Protein AF-A0A924GEP5-F1 (afdb_monomer)

Structure (mmCIF, N/CA/C/O backbone):
data_AF-A0A924GEP5-F1
#
_entry.id   AF-A0A924GEP5-F1
#
loop_
_atom_site.group_PDB
_atom_site.id
_atom_site.type_symbol
_atom_site.label_atom_id
_atom_site.label_alt_id
_atom_site.label_comp_id
_atom_site.label_asym_id
_atom_site.label_entity_id
_atom_site.label_seq_id
_atom_site.pdbx_PDB_ins_code
_atom_site.Cartn_x
_atom_site.Cartn_y
_atom_site.Cartn_z
_atom_site.occupancy
_atom_site.B_iso_or_equiv
_atom_site.auth_seq_id
_atom_site.auth_comp_id
_atom_site.auth_asym_id
_atom_site.auth_atom_id
_atom_site.pdbx_PDB_model_num
ATOM 1 N N . MET A 1 1 ? 6.770 -6.414 8.556 1.00 53.84 1 MET A N 1
ATOM 2 C CA . MET A 1 1 ? 6.027 -7.113 7.479 1.00 53.84 1 MET A CA 1
ATOM 3 C C . MET A 1 1 ? 6.278 -6.541 6.086 1.00 53.84 1 MET A C 1
ATOM 5 O O . MET A 1 1 ? 6.440 -7.336 5.171 1.00 53.84 1 MET A O 1
ATOM 9 N N . ALA A 1 2 ? 6.392 -5.215 5.917 1.00 62.62 2 ALA A N 1
ATOM 10 C CA . ALA A 1 2 ? 6.645 -4.582 4.613 1.00 62.62 2 ALA A CA 1
ATOM 11 C C . ALA A 1 2 ? 7.799 -5.201 3.802 1.00 62.62 2 ALA A C 1
ATOM 13 O O . ALA A 1 2 ? 7.651 -5.416 2.606 1.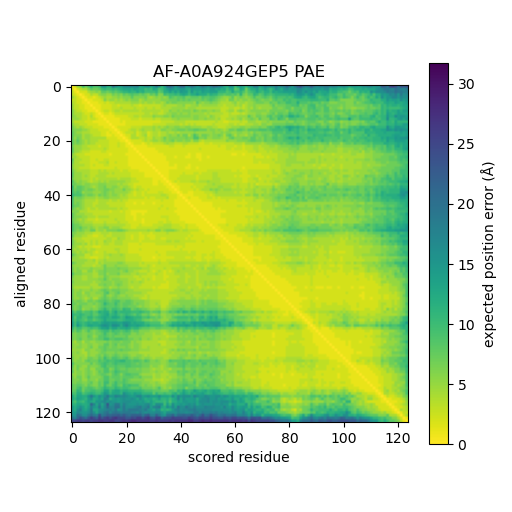00 62.62 2 ALA A O 1
ATOM 14 N N . GLN A 1 3 ? 8.906 -5.555 4.463 1.00 64.12 3 GLN A N 1
ATOM 15 C CA . GLN A 1 3 ? 10.084 -6.124 3.800 1.00 64.12 3 GLN A CA 1
ATOM 16 C C . GLN A 1 3 ? 9.882 -7.549 3.262 1.00 64.12 3 GLN A C 1
ATOM 18 O O . GLN A 1 3 ? 10.494 -7.918 2.270 1.00 64.12 3 GLN A O 1
ATOM 23 N N . ILE A 1 4 ? 9.020 -8.358 3.890 1.00 71.19 4 ILE A N 1
ATOM 24 C CA . ILE A 1 4 ? 8.751 -9.731 3.426 1.00 71.19 4 ILE A CA 1
ATOM 25 C C . ILE A 1 4 ? 7.866 -9.682 2.180 1.00 71.19 4 ILE A C 1
ATOM 27 O O . ILE A 1 4 ? 8.131 -10.371 1.199 1.00 71.19 4 ILE A O 1
ATOM 31 N N . ALA A 1 5 ? 6.843 -8.823 2.204 1.00 71.50 5 ALA A N 1
ATOM 32 C CA . ALA A 1 5 ? 6.000 -8.591 1.042 1.00 71.50 5 ALA A CA 1
ATOM 33 C C . ALA A 1 5 ? 6.826 -8.023 -0.123 1.00 71.50 5 ALA A C 1
ATOM 35 O O . ALA A 1 5 ? 6.791 -8.585 -1.214 1.00 71.50 5 ALA A O 1
ATOM 36 N N . SER A 1 6 ? 7.621 -6.968 0.103 1.00 75.38 6 SER A N 1
ATOM 37 C CA . SER A 1 6 ? 8.455 -6.379 -0.954 1.00 75.38 6 SER A CA 1
ATOM 38 C C . SER A 1 6 ? 9.467 -7.373 -1.524 1.00 75.38 6 SER A C 1
ATOM 40 O O . SER A 1 6 ? 9.617 -7.415 -2.741 1.00 75.38 6 SER A O 1
ATOM 42 N N . ALA A 1 7 ? 10.085 -8.216 -0.688 1.00 79.81 7 ALA A N 1
ATOM 43 C CA . ALA A 1 7 ? 11.001 -9.267 -1.131 1.00 79.81 7 ALA A CA 1
ATOM 44 C C . ALA A 1 7 ? 10.318 -10.303 -2.036 1.00 79.81 7 ALA A C 1
ATOM 46 O O . ALA A 1 7 ? 10.898 -10.725 -3.035 1.00 79.81 7 ALA A O 1
ATOM 47 N N . PHE A 1 8 ? 9.074 -10.693 -1.735 1.00 84.56 8 PHE A N 1
ATOM 48 C CA . PHE A 1 8 ? 8.309 -11.592 -2.602 1.00 84.56 8 PHE A CA 1
ATOM 49 C C . PHE A 1 8 ? 8.041 -10.955 -3.974 1.00 84.56 8 PHE A C 1
ATOM 51 O O . PHE A 1 8 ? 8.331 -11.559 -5.004 1.00 84.56 8 PHE A O 1
ATOM 58 N N . TYR A 1 9 ? 7.569 -9.705 -4.000 1.00 84.69 9 TYR A N 1
ATOM 59 C CA . TYR A 1 9 ? 7.257 -8.991 -5.244 1.00 84.69 9 TYR A CA 1
ATOM 60 C C . TYR A 1 9 ? 8.495 -8.622 -6.078 1.00 84.69 9 TYR A C 1
ATOM 62 O O . TYR A 1 9 ? 8.408 -8.524 -7.303 1.00 84.69 9 TYR A O 1
ATOM 70 N N . SER A 1 10 ? 9.651 -8.416 -5.441 1.00 87.00 10 SER A N 1
ATOM 71 C CA . SER A 1 10 ? 10.911 -8.069 -6.112 1.00 87.00 10 SER A CA 1
ATOM 72 C C . SER A 1 10 ? 11.754 -9.276 -6.534 1.00 87.00 10 SER A C 1
ATOM 74 O O . SER A 1 10 ? 12.750 -9.115 -7.252 1.00 87.00 10 SER A O 1
ATOM 76 N N . SER A 1 11 ? 11.344 -10.480 -6.126 1.00 88.44 11 SER A N 1
ATOM 77 C CA . SER A 1 11 ? 12.046 -11.729 -6.407 1.00 88.44 11 SER A CA 1
ATOM 78 C C . SER A 1 11 ? 12.157 -12.026 -7.903 1.00 88.44 11 SER A C 1
ATOM 80 O O . SER A 1 11 ? 11.280 -11.702 -8.708 1.00 88.44 11 SER A O 1
ATOM 82 N N . ALA A 1 12 ? 13.245 -12.706 -8.277 1.00 85.31 12 ALA A N 1
ATOM 83 C CA . ALA A 1 12 ? 13.486 -13.120 -9.658 1.00 85.31 12 ALA A CA 1
ATOM 84 C C . ALA A 1 12 ? 12.393 -14.066 -10.180 1.00 85.31 12 ALA A C 1
ATOM 86 O O . ALA A 1 12 ? 11.994 -13.958 -11.338 1.00 85.31 12 ALA A O 1
ATOM 87 N N . GLU A 1 13 ? 11.871 -14.946 -9.321 1.00 86.44 13 GLU A N 1
ATOM 88 C CA . GLU A 1 13 ? 10.777 -15.849 -9.682 1.00 86.44 13 GLU A CA 1
ATOM 89 C C . GLU A 1 13 ? 9.502 -15.081 -10.023 1.00 86.44 13 GLU A C 1
ATOM 91 O O . GLU A 1 13 ? 8.909 -15.335 -11.069 1.00 86.44 13 GLU A O 1
ATOM 96 N N . TYR A 1 14 ? 9.122 -14.088 -9.212 1.00 88.00 14 TYR A N 1
ATOM 97 C CA . TYR A 1 14 ? 7.956 -13.243 -9.479 1.00 88.00 14 TYR A CA 1
ATOM 98 C C . TYR A 1 14 ? 8.104 -12.488 -10.806 1.00 88.00 14 TYR A C 1
ATOM 100 O O . TYR A 1 14 ? 7.200 -12.474 -11.640 1.00 88.00 14 TYR A O 1
ATOM 108 N N . PHE A 1 15 ? 9.280 -11.906 -11.045 1.00 87.31 15 PHE A N 1
ATOM 109 C CA . PHE A 1 15 ? 9.573 -11.202 -12.290 1.00 87.31 15 PHE A CA 1
ATOM 110 C C . PHE A 1 15 ? 9.525 -12.112 -13.527 1.00 87.31 15 PHE A C 1
ATOM 112 O O . PHE A 1 15 ? 9.036 -11.698 -14.575 1.00 87.31 15 PHE A O 1
ATOM 119 N N . SER A 1 16 ? 10.009 -13.349 -13.418 1.00 87.25 16 SER A N 1
ATOM 120 C CA . SER A 1 16 ? 10.012 -14.288 -14.542 1.00 87.25 16 SER A CA 1
ATOM 121 C C . SER A 1 16 ? 8.620 -14.871 -14.812 1.00 87.25 16 SER A C 1
ATOM 123 O O . SER A 1 16 ? 8.195 -14.951 -15.962 1.00 87.25 16 SER A O 1
ATOM 125 N N . THR A 1 17 ? 7.892 -15.244 -13.756 1.00 87.56 17 THR A N 1
ATOM 126 C CA . THR A 1 17 ? 6.598 -15.944 -13.854 1.00 87.56 17 THR A CA 1
ATOM 127 C C . THR A 1 17 ? 5.419 -15.012 -14.099 1.00 87.56 17 THR A C 1
ATOM 129 O O . THR A 1 17 ? 4.601 -15.293 -14.968 1.00 87.56 17 THR A O 1
ATOM 132 N N . VAL A 1 18 ? 5.335 -13.911 -13.350 1.00 87.75 18 VAL A N 1
ATOM 133 C CA . VAL A 1 18 ? 4.233 -12.940 -13.430 1.00 87.75 18 VAL A CA 1
ATOM 134 C C . VAL A 1 18 ? 4.614 -11.782 -14.341 1.00 87.75 18 VAL A C 1
ATOM 136 O O . VAL A 1 18 ? 3.835 -11.357 -15.187 1.00 87.75 18 VAL A O 1
ATOM 139 N N . GLY A 1 19 ? 5.842 -11.282 -14.194 1.00 82.94 19 GLY A N 1
ATOM 140 C CA . GLY A 1 19 ? 6.352 -10.184 -15.012 1.00 82.94 19 GLY A CA 1
ATOM 141 C C . GLY A 1 19 ? 6.749 -10.590 -16.432 1.00 82.94 19 GLY A C 1
ATOM 142 O O . GLY A 1 19 ? 7.029 -9.711 -17.236 1.00 82.94 19 GLY A O 1
ATOM 143 N N . HIS A 1 20 ? 6.809 -11.889 -16.754 1.00 89.19 20 HIS A N 1
ATOM 144 C CA . HIS A 1 20 ? 7.280 -12.406 -18.047 1.00 89.19 20 HIS A CA 1
ATOM 145 C C . HIS A 1 20 ? 8.648 -11.853 -18.484 1.00 89.19 20 HIS A C 1
ATOM 147 O O . HIS A 1 20 ? 8.928 -11.702 -19.671 1.00 89.19 20 HIS A O 1
ATOM 153 N N . ASN A 1 21 ? 9.518 -11.560 -17.515 1.00 86.94 21 ASN A N 1
ATOM 154 C CA . ASN A 1 21 ? 10.795 -10.876 -17.711 1.00 86.94 21 ASN A CA 1
ATOM 155 C C . ASN A 1 21 ? 10.697 -9.468 -18.341 1.00 86.94 21 ASN A C 1
ATOM 157 O O . ASN A 1 21 ? 11.689 -8.944 -18.848 1.00 86.94 21 ASN A O 1
ATOM 161 N N . ASP A 1 22 ? 9.525 -8.836 -18.270 1.00 92.19 22 ASP A N 1
ATOM 162 C CA . ASP A 1 22 ? 9.252 -7.492 -18.763 1.00 92.19 22 ASP A CA 1
ATOM 163 C C . ASP A 1 22 ? 8.931 -6.531 -17.607 1.00 92.19 22 ASP A C 1
ATOM 165 O O . ASP A 1 22 ? 8.059 -6.765 -16.765 1.00 92.19 22 ASP A O 1
ATOM 169 N N . ASN A 1 23 ? 9.631 -5.395 -17.584 1.00 91.06 23 ASN A N 1
ATOM 170 C CA . ASN A 1 23 ? 9.463 -4.380 -16.546 1.00 91.06 23 ASN A CA 1
ATOM 171 C C . ASN A 1 23 ? 8.062 -3.768 -16.567 1.00 91.06 23 ASN A C 1
ATOM 173 O O . ASN A 1 23 ? 7.518 -3.467 -15.507 1.00 91.06 23 ASN A O 1
ATOM 177 N N . ARG A 1 24 ? 7.470 -3.569 -17.751 1.00 93.31 24 ARG A N 1
ATOM 178 C CA . ARG A 1 24 ? 6.151 -2.935 -17.862 1.00 93.31 24 ARG A CA 1
ATOM 179 C C . ARG A 1 24 ? 5.063 -3.839 -17.297 1.00 93.31 24 ARG A C 1
ATOM 181 O O . ARG A 1 24 ? 4.269 -3.384 -16.483 1.00 93.31 24 ARG A O 1
ATOM 188 N N . THR A 1 25 ? 5.075 -5.108 -17.681 1.00 92.38 25 THR A N 1
ATOM 189 C CA . THR A 1 25 ? 4.151 -6.147 -17.217 1.00 92.38 25 THR A CA 1
ATOM 190 C C . THR A 1 25 ? 4.271 -6.337 -15.711 1.00 92.38 25 THR A C 1
ATOM 192 O O . THR A 1 25 ? 3.262 -6.311 -15.009 1.00 92.38 25 THR A O 1
ATOM 195 N N . TRP A 1 26 ? 5.501 -6.412 -15.192 1.00 93.38 26 TRP A N 1
ATOM 196 C CA . TRP A 1 26 ? 5.749 -6.476 -13.753 1.00 93.38 26 TRP A CA 1
ATOM 197 C C . TRP A 1 26 ? 5.199 -5.251 -13.001 1.00 93.38 26 TRP A C 1
ATOM 199 O O . TRP A 1 26 ? 4.459 -5.412 -12.035 1.00 93.38 26 TRP A O 1
ATOM 209 N N . VAL A 1 27 ? 5.484 -4.024 -13.461 1.00 93.00 27 VAL A N 1
ATOM 210 C CA . VAL A 1 27 ? 4.955 -2.789 -12.843 1.00 93.00 27 VAL A CA 1
ATOM 211 C C . VAL A 1 27 ? 3.423 -2.750 -12.891 1.00 93.00 27 VAL A C 1
ATOM 213 O O . VAL A 1 27 ? 2.784 -2.393 -11.903 1.00 93.00 27 VAL A O 1
ATOM 216 N N . SER A 1 28 ? 2.814 -3.115 -14.021 1.00 92.62 28 SER A N 1
ATOM 217 C CA . SER A 1 28 ? 1.3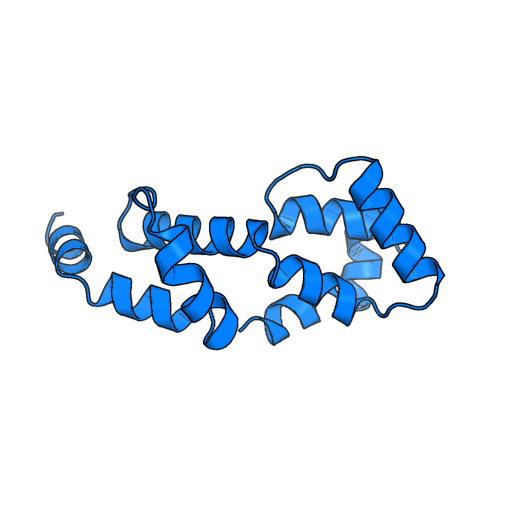55 -3.163 -14.169 1.00 92.62 28 SER A CA 1
ATOM 218 C C . SER A 1 28 ? 0.699 -4.164 -13.216 1.00 92.62 28 SER A C 1
ATOM 220 O O . SER A 1 28 ? -0.374 -3.884 -12.671 1.00 92.62 28 SER A O 1
ATOM 222 N N . ASP A 1 29 ? 1.344 -5.303 -12.970 1.00 91.88 29 ASP A N 1
ATOM 223 C CA . ASP A 1 29 ? 0.861 -6.271 -11.993 1.00 91.88 29 ASP A CA 1
ATOM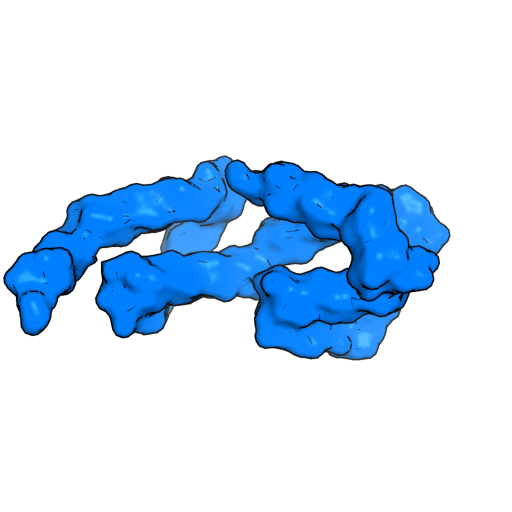 224 C C . ASP A 1 29 ? 0.996 -5.745 -10.553 1.00 91.88 29 ASP A C 1
ATOM 226 O O . ASP A 1 29 ? 0.039 -5.854 -9.787 1.00 91.88 29 ASP A O 1
ATOM 230 N N . LEU A 1 30 ? 2.083 -5.041 -10.205 1.00 90.75 30 LEU A N 1
ATOM 231 C CA . LEU A 1 30 ? 2.206 -4.390 -8.890 1.00 90.75 30 LEU A CA 1
ATOM 232 C C . LEU A 1 30 ? 1.076 -3.394 -8.612 1.00 90.75 30 LEU A C 1
ATOM 234 O O . LEU A 1 30 ? 0.521 -3.397 -7.513 1.00 90.75 30 LEU A O 1
ATOM 238 N N . TYR A 1 31 ? 0.691 -2.574 -9.594 1.00 92.69 31 TYR A N 1
ATOM 239 C CA . TYR A 1 31 ? -0.480 -1.69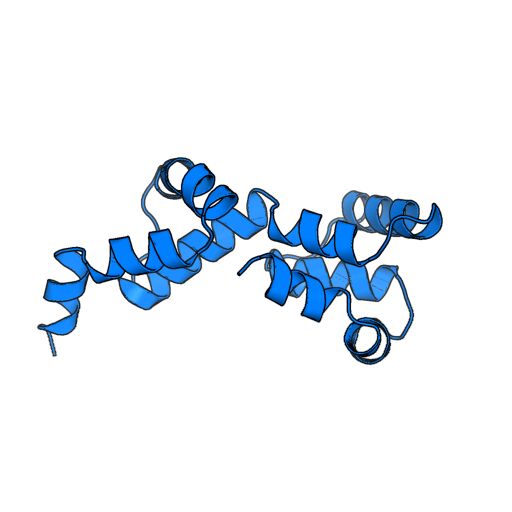6 -9.464 1.00 92.69 31 TYR A CA 1
ATOM 240 C C . TYR A 1 31 ? -1.746 -2.489 -9.120 1.00 92.69 31 TYR A C 1
ATOM 242 O O . TYR A 1 31 ? -2.494 -2.125 -8.211 1.00 92.69 31 TYR A O 1
ATOM 250 N N . THR A 1 32 ? -1.954 -3.611 -9.803 1.00 90.31 32 THR A N 1
ATOM 251 C CA . THR A 1 32 ? -3.144 -4.441 -9.612 1.00 90.31 32 THR A CA 1
ATOM 252 C C . THR A 1 32 ? -3.131 -5.144 -8.255 1.00 90.31 32 THR A C 1
ATOM 254 O O . THR A 1 32 ? -4.138 -5.141 -7.553 1.00 90.31 32 THR A O 1
ATOM 257 N N . LYS A 1 33 ? -1.999 -5.733 -7.859 1.00 87.69 33 LYS A N 1
ATOM 258 C CA . LYS A 1 33 ? -1.882 -6.546 -6.641 1.00 87.69 33 LYS A CA 1
ATOM 259 C C . LYS A 1 33 ? -1.756 -5.725 -5.367 1.00 87.69 33 LYS A C 1
ATOM 261 O O . LYS A 1 33 ? -2.281 -6.137 -4.341 1.00 87.69 33 LYS A O 1
ATOM 266 N N . LEU A 1 34 ? -1.058 -4.591 -5.417 1.00 86.25 34 LEU A N 1
ATOM 267 C CA . LEU A 1 34 ? -0.797 -3.773 -4.232 1.00 86.25 34 LEU A CA 1
ATOM 268 C C . LEU A 1 34 ? -1.788 -2.619 -4.103 1.00 86.25 34 LEU A C 1
ATOM 270 O O . LEU A 1 34 ? -2.291 -2.369 -3.011 1.00 86.25 34 LEU A O 1
ATOM 274 N N . LEU A 1 35 ? -2.095 -1.930 -5.204 1.00 87.38 35 LEU A N 1
ATOM 275 C CA . LEU A 1 35 ? -2.958 -0.744 -5.176 1.00 87.38 35 LEU A CA 1
ATOM 276 C C . LEU A 1 35 ? -4.408 -1.070 -5.551 1.00 87.38 35 LEU A C 1
ATOM 278 O O . LEU A 1 35 ? -5.260 -0.190 -5.468 1.00 87.38 35 LEU A O 1
ATOM 282 N N . HIS A 1 36 ? -4.700 -2.314 -5.954 1.00 86.88 36 HIS A N 1
ATOM 283 C CA . HIS A 1 36 ? -6.040 -2.764 -6.345 1.00 86.88 36 HIS A CA 1
ATOM 284 C C . HIS A 1 36 ? -6.652 -1.898 -7.464 1.00 86.88 36 HIS A C 1
ATOM 286 O O . HIS A 1 36 ? -7.870 -1.748 -7.564 1.00 86.88 36 HIS A O 1
ATOM 292 N N . ARG A 1 37 ? -5.801 -1.323 -8.324 1.00 88.06 37 ARG A N 1
ATOM 293 C CA . ARG A 1 37 ? -6.205 -0.482 -9.456 1.00 88.06 37 ARG A CA 1
ATOM 294 C C . ARG A 1 37 ? -5.322 -0.726 -10.667 1.00 88.06 37 ARG A C 1
ATOM 296 O O . ARG A 1 37 ? -4.210 -1.229 -10.553 1.00 88.06 37 ARG A O 1
ATOM 303 N N . THR A 1 38 ? -5.794 -0.299 -11.832 1.00 90.38 38 THR A N 1
ATOM 304 C CA . THR A 1 38 ? -4.939 -0.251 -13.023 1.00 90.38 38 THR A CA 1
ATOM 305 C C . THR A 1 38 ? -3.995 0.946 -12.921 1.00 90.38 38 THR A C 1
ATOM 307 O O . THR A 1 38 ? -4.420 2.051 -12.572 1.00 90.38 38 THR A O 1
ATOM 310 N N . GLY A 1 39 ? -2.713 0.723 -13.210 1.00 88.31 39 GLY A N 1
ATOM 311 C CA . GLY A 1 39 ? -1.730 1.798 -13.297 1.00 88.31 39 GLY A CA 1
ATOM 312 C C . GLY A 1 39 ? -2.021 2.709 -14.483 1.00 88.31 39 GLY A C 1
ATOM 313 O O . GLY A 1 39 ? -2.215 2.245 -15.605 1.00 88.31 39 GLY A O 1
ATOM 314 N N . ASP A 1 40 ? -2.043 4.012 -14.238 1.00 91.31 40 ASP A N 1
ATOM 315 C CA . ASP A 1 40 ? -2.125 5.023 -15.285 1.00 91.31 40 ASP A CA 1
ATOM 316 C C . ASP A 1 40 ? -0.846 5.043 -16.140 1.00 91.31 40 ASP A C 1
ATOM 318 O O . ASP A 1 40 ? 0.257 4.744 -15.675 1.00 91.31 40 ASP A O 1
ATOM 322 N N . THR A 1 41 ? -0.988 5.404 -17.421 1.00 91.50 41 THR A N 1
ATOM 323 C CA . THR A 1 41 ? 0.113 5.367 -18.399 1.00 91.50 41 THR A CA 1
ATOM 324 C C . THR A 1 41 ? 1.339 6.151 -17.928 1.00 91.50 41 THR A C 1
ATOM 326 O O . THR A 1 41 ? 2.466 5.709 -18.143 1.00 91.50 41 THR A O 1
ATOM 329 N N . GLY A 1 42 ? 1.123 7.297 -17.273 1.00 92.06 42 GLY A N 1
ATOM 330 C CA . GLY A 1 42 ? 2.189 8.130 -16.720 1.00 92.06 42 GLY A CA 1
ATOM 331 C C . GLY A 1 42 ? 2.949 7.431 -15.594 1.00 92.06 42 GLY A C 1
ATOM 332 O O . GLY A 1 42 ? 4.172 7.311 -15.679 1.00 92.06 42 G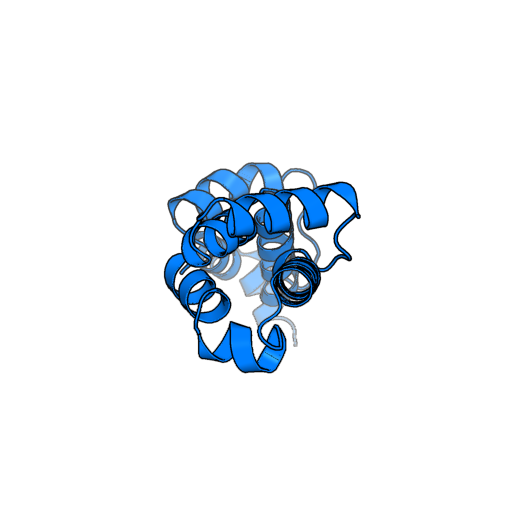LY A O 1
ATOM 333 N N . GLY A 1 43 ? 2.237 6.914 -14.588 1.00 90.25 43 GLY A N 1
ATOM 334 C CA . GLY A 1 43 ? 2.839 6.184 -13.475 1.00 90.25 43 GLY A CA 1
ATOM 335 C C . GLY A 1 43 ? 3.612 4.948 -13.931 1.00 90.25 43 GLY A C 1
ATOM 336 O O . GLY A 1 43 ? 4.785 4.794 -13.592 1.00 90.25 43 GLY A O 1
ATOM 337 N N . VAL A 1 44 ? 3.008 4.111 -14.782 1.00 92.94 44 VAL A N 1
ATOM 338 C CA . VAL A 1 44 ? 3.669 2.906 -15.315 1.00 92.94 44 VAL A CA 1
ATOM 339 C C . VAL A 1 44 ? 4.944 3.269 -16.079 1.00 92.94 44 VAL A C 1
ATOM 341 O O . VAL A 1 44 ? 5.993 2.671 -15.841 1.00 92.94 44 VAL A O 1
ATOM 344 N N . ASN A 1 45 ? 4.891 4.269 -16.964 1.00 94.06 45 ASN A N 1
ATOM 345 C CA . ASN A 1 45 ? 6.067 4.699 -17.723 1.00 94.06 45 ASN A CA 1
ATOM 346 C C . ASN A 1 45 ? 7.179 5.245 -16.814 1.00 94.06 45 ASN A C 1
ATOM 348 O O . ASN A 1 45 ? 8.348 4.961 -17.065 1.00 94.06 45 ASN A O 1
ATOM 352 N N . GLY A 1 46 ? 6.831 5.989 -15.760 1.00 93.56 46 GLY A N 1
ATOM 353 C CA . GLY A 1 46 ? 7.798 6.516 -14.796 1.00 93.56 46 GLY A CA 1
ATOM 354 C C . GLY A 1 46 ? 8.570 5.408 -14.077 1.00 93.56 46 GLY A C 1
ATOM 355 O O . GLY A 1 46 ? 9.799 5.438 -14.031 1.00 93.56 46 GLY A O 1
ATOM 356 N N . TRP A 1 47 ? 7.869 4.382 -13.593 1.00 94.12 47 TRP A N 1
ATOM 357 C CA . TRP A 1 47 ? 8.508 3.240 -12.931 1.00 94.12 47 TRP A CA 1
ATOM 358 C C . TRP A 1 47 ? 9.339 2.385 -13.888 1.00 94.12 47 TRP A C 1
ATOM 360 O O . TRP A 1 47 ? 10.448 1.982 -13.542 1.00 94.12 47 TRP A O 1
ATOM 370 N N . VAL A 1 48 ? 8.851 2.151 -15.110 1.00 94.19 48 VAL A N 1
ATOM 371 C CA . VAL A 1 48 ? 9.620 1.444 -16.148 1.00 94.19 48 VAL A CA 1
ATOM 372 C C . VAL A 1 48 ? 10.899 2.206 -16.494 1.00 94.19 48 VAL A C 1
ATOM 374 O O . VAL A 1 48 ? 11.960 1.594 -16.612 1.00 94.19 48 VAL A O 1
ATOM 377 N N . ALA A 1 49 ? 10.829 3.535 -16.603 1.00 94.88 49 ALA A N 1
ATOM 378 C CA . ALA A 1 49 ? 12.005 4.366 -16.821 1.00 94.88 49 ALA A CA 1
ATOM 379 C C . ALA A 1 49 ? 12.977 4.289 -15.634 1.00 94.88 49 ALA A C 1
ATOM 381 O O . ALA A 1 49 ? 14.176 4.138 -15.851 1.00 94.88 49 ALA A O 1
ATOM 382 N N . ALA A 1 50 ? 12.490 4.332 -14.392 1.00 93.25 50 ALA A N 1
ATOM 383 C CA . ALA A 1 50 ? 13.336 4.202 -13.206 1.00 93.25 50 ALA A CA 1
ATOM 384 C C . ALA A 1 50 ? 14.080 2.853 -13.169 1.00 93.25 50 ALA A C 1
ATOM 386 O O . ALA A 1 50 ? 15.292 2.826 -12.950 1.00 93.25 50 ALA A O 1
ATOM 387 N N . LEU A 1 51 ? 13.390 1.748 -13.477 1.00 92.38 51 LEU A N 1
ATOM 388 C CA . LEU A 1 51 ? 14.002 0.420 -13.628 1.00 92.38 51 LEU A CA 1
ATOM 389 C C . LEU A 1 51 ? 15.052 0.402 -14.749 1.00 92.38 51 LEU A C 1
ATOM 391 O O . LEU A 1 51 ? 16.139 -0.142 -14.570 1.00 92.38 51 LEU A O 1
ATOM 395 N N . GLY A 1 52 ? 14.759 1.039 -15.888 1.00 91.38 52 GLY A N 1
ATOM 396 C CA . GLY A 1 52 ? 15.702 1.186 -17.001 1.00 91.38 52 GLY A CA 1
ATOM 397 C C . GLY A 1 52 ? 16.946 2.016 -16.657 1.00 91.38 52 GLY A C 1
ATOM 398 O O . GLY A 1 52 ? 18.006 1.787 -17.229 1.00 91.38 52 GLY A O 1
ATOM 399 N N . ASN A 1 53 ? 16.842 2.929 -15.688 1.00 93.50 53 ASN A N 1
ATOM 400 C CA . ASN A 1 53 ? 17.959 3.718 -15.158 1.00 93.50 53 ASN A CA 1
ATOM 401 C C . ASN A 1 53 ? 18.726 3.004 -14.025 1.00 93.50 53 ASN A C 1
ATOM 403 O O . ASN A 1 53 ? 19.587 3.607 -13.390 1.00 93.50 53 ASN A O 1
ATOM 407 N N . GLY A 1 54 ? 18.436 1.725 -13.764 1.00 91.38 54 GLY A N 1
ATOM 408 C CA . GLY A 1 54 ? 19.161 0.914 -12.784 1.00 91.38 54 GLY A CA 1
ATOM 409 C C . GLY A 1 54 ? 18.580 0.941 -11.371 1.00 91.38 54 GLY A C 1
ATOM 410 O O . GLY A 1 54 ? 19.215 0.426 -10.450 1.00 91.38 54 GLY A O 1
ATOM 411 N N . MET A 1 55 ? 17.378 1.495 -11.171 1.00 92.88 55 MET A N 1
ATOM 412 C CA . MET A 1 55 ? 16.681 1.356 -9.893 1.00 92.88 55 MET A CA 1
ATOM 413 C C . MET A 1 55 ? 16.393 -0.131 -9.623 1.00 92.88 55 MET A C 1
ATOM 415 O O . MET A 1 55 ? 15.825 -0.809 -10.483 1.00 92.88 55 MET A O 1
ATOM 419 N N . PRO A 1 56 ? 16.751 -0.670 -8.447 1.00 91.88 56 PRO A N 1
ATOM 420 C CA . PRO A 1 56 ? 16.511 -2.074 -8.153 1.00 91.88 56 PRO A CA 1
ATOM 421 C C . PRO A 1 56 ? 15.018 -2.337 -7.910 1.00 91.88 56 PRO A C 1
ATOM 423 O O . PRO A 1 56 ? 14.310 -1.533 -7.296 1.00 91.88 56 PRO A O 1
ATOM 426 N N . ARG A 1 57 ? 14.544 -3.511 -8.350 1.00 90.12 57 ARG A N 1
ATOM 427 C CA . ARG A 1 57 ? 13.140 -3.940 -8.199 1.00 90.12 57 ARG A CA 1
ATOM 428 C C . ARG A 1 57 ? 12.664 -3.943 -6.749 1.00 90.12 57 ARG A C 1
ATOM 430 O O . ARG A 1 57 ? 11.502 -3.647 -6.504 1.00 90.12 57 ARG A O 1
ATOM 437 N N . ASP A 1 58 ? 13.548 -4.241 -5.798 1.00 89.06 58 ASP A N 1
ATOM 438 C CA . ASP A 1 58 ? 13.217 -4.191 -4.371 1.00 89.06 58 ASP A CA 1
ATOM 439 C C . ASP A 1 58 ? 12.808 -2.786 -3.923 1.00 89.06 58 ASP A C 1
ATOM 441 O O . ASP A 1 58 ? 11.765 -2.623 -3.297 1.00 89.06 58 ASP A O 1
ATOM 445 N N . THR A 1 59 ? 13.544 -1.754 -4.342 1.00 89.06 59 THR A N 1
ATOM 446 C CA . THR A 1 59 ? 13.195 -0.370 -4.005 1.00 89.06 59 THR A CA 1
ATOM 447 C C . THR A 1 59 ? 11.885 0.058 -4.662 1.00 89.06 59 THR A C 1
ATOM 449 O O . THR A 1 59 ? 11.097 0.763 -4.035 1.00 89.06 59 THR A O 1
ATOM 452 N N . VAL A 1 60 ? 11.605 -0.396 -5.890 1.00 90.25 60 VAL A N 1
ATOM 453 C CA . VAL A 1 60 ? 10.309 -0.136 -6.540 1.00 90.25 60 VAL A CA 1
ATOM 454 C C . VAL A 1 60 ? 9.179 -0.829 -5.775 1.00 90.25 60 VAL A C 1
ATOM 456 O O . VAL A 1 60 ? 8.237 -0.162 -5.355 1.00 90.25 60 VAL A O 1
ATOM 459 N N . ALA A 1 61 ? 9.285 -2.133 -5.511 1.00 88.88 61 ALA A N 1
ATOM 460 C CA . ALA A 1 61 ? 8.272 -2.887 -4.769 1.00 88.88 61 ALA A CA 1
ATOM 461 C C . ALA A 1 61 ? 8.030 -2.308 -3.364 1.00 88.88 61 ALA A C 1
ATOM 463 O O . ALA A 1 61 ? 6.886 -2.192 -2.923 1.00 88.88 61 ALA A O 1
ATOM 464 N N . PHE A 1 62 ? 9.095 -1.891 -2.678 1.00 88.31 62 PHE A N 1
ATOM 465 C CA . PHE A 1 62 ? 9.012 -1.215 -1.388 1.00 88.31 62 PHE A CA 1
ATOM 466 C C . PHE A 1 62 ? 8.289 0.134 -1.488 1.00 88.31 62 PHE A C 1
ATOM 468 O O . PHE A 1 62 ? 7.405 0.411 -0.678 1.00 88.31 62 PHE A O 1
ATOM 475 N N . GLY A 1 63 ? 8.595 0.941 -2.509 1.00 88.50 63 GLY A N 1
ATOM 476 C CA . GLY A 1 63 ? 7.910 2.208 -2.774 1.00 88.50 63 GLY A CA 1
ATOM 477 C C . GLY A 1 63 ? 6.411 2.024 -3.016 1.00 88.50 63 GLY A C 1
ATOM 478 O O . GLY A 1 63 ? 5.597 2.723 -2.412 1.00 88.50 63 GLY A O 1
ATOM 479 N N . PHE A 1 64 ? 6.025 1.028 -3.818 1.00 89.00 64 PHE A N 1
ATOM 480 C CA . PHE A 1 64 ? 4.621 0.650 -4.001 1.00 89.00 64 PHE A CA 1
ATOM 481 C C . PHE A 1 64 ? 3.983 0.219 -2.677 1.00 89.00 64 PHE A C 1
ATOM 483 O O . PHE A 1 64 ? 2.909 0.703 -2.323 1.00 89.00 64 PHE A O 1
ATOM 490 N N . TYR A 1 65 ? 4.643 -0.645 -1.903 1.00 87.62 65 TYR A N 1
ATOM 491 C CA . TYR A 1 65 ? 4.103 -1.129 -0.632 1.00 87.62 65 TYR A CA 1
ATOM 492 C C . TYR A 1 65 ? 3.901 -0.000 0.388 1.00 87.62 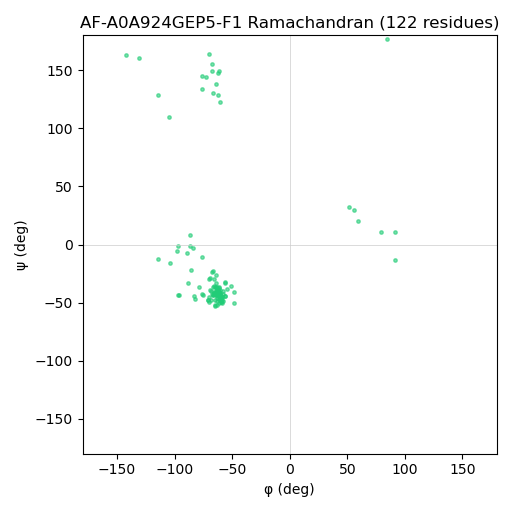65 TYR A C 1
ATOM 494 O O . TYR A 1 65 ? 2.898 0.028 1.102 1.00 87.62 65 TYR A O 1
ATOM 502 N N . GLN A 1 66 ? 4.838 0.941 0.474 1.00 87.19 66 GLN A N 1
ATOM 503 C CA . GLN A 1 66 ? 4.778 2.053 1.422 1.00 87.19 66 GLN A CA 1
ATOM 504 C C . GLN A 1 66 ? 3.990 3.269 0.922 1.00 87.19 66 GLN A C 1
ATOM 506 O O . GLN A 1 66 ? 3.835 4.240 1.661 1.00 87.19 66 GLN A O 1
ATOM 511 N N . SER A 1 67 ? 3.463 3.222 -0.301 1.00 89.88 67 SER A N 1
ATOM 512 C CA . SER A 1 67 ? 2.685 4.324 -0.856 1.00 89.88 67 SER A CA 1
ATOM 513 C C . SER A 1 67 ? 1.409 4.598 -0.039 1.00 89.88 67 SER A C 1
ATOM 515 O O . SER A 1 67 ? 0.788 3.654 0.463 1.00 89.88 67 SER A O 1
ATOM 517 N N . PRO A 1 68 ? 0.959 5.867 0.042 1.00 88.06 68 PRO A N 1
ATOM 518 C CA . PRO A 1 68 ? -0.301 6.246 0.690 1.00 88.06 68 PRO A CA 1
ATOM 519 C C . PRO A 1 68 ? -1.512 5.439 0.205 1.00 88.06 68 PRO A C 1
ATOM 521 O O . PRO A 1 68 ? -2.389 5.093 0.994 1.00 88.06 68 PRO A O 1
ATOM 524 N N . GLU A 1 69 ? -1.542 5.095 -1.084 1.00 88.38 69 GLU A N 1
ATOM 525 C CA . GLU A 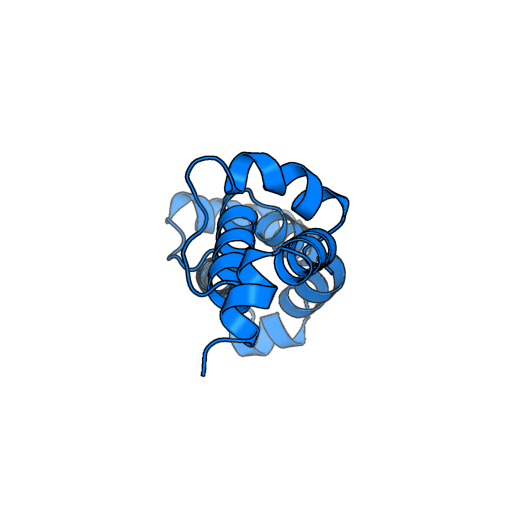1 69 ? -2.604 4.285 -1.686 1.00 88.38 69 GLU A CA 1
ATOM 526 C C . GLU A 1 69 ? -2.645 2.874 -1.087 1.00 88.38 69 GLU A C 1
ATOM 528 O O . GLU A 1 69 ? -3.674 2.448 -0.567 1.00 88.38 69 GLU A O 1
ATOM 533 N N . THR A 1 70 ? -1.509 2.175 -1.071 1.00 88.31 70 THR A N 1
ATOM 534 C CA . THR A 1 70 ? -1.407 0.827 -0.499 1.00 88.31 70 THR A CA 1
ATOM 535 C C . THR A 1 70 ? -1.646 0.839 1.010 1.00 88.31 70 THR A C 1
ATOM 537 O O . THR A 1 70 ? -2.279 -0.075 1.533 1.00 88.31 70 THR A O 1
ATOM 540 N N . LEU A 1 71 ? -1.193 1.877 1.727 1.00 90.38 71 LEU A N 1
ATOM 541 C CA . LEU A 1 71 ? -1.526 2.058 3.146 1.00 90.38 71 LEU A CA 1
ATOM 542 C C . LEU A 1 71 ? -3.043 2.123 3.344 1.00 90.38 71 LEU A C 1
ATOM 544 O O . LEU A 1 71 ? -3.582 1.385 4.165 1.00 90.38 71 LEU A O 1
ATOM 548 N N . SER A 1 72 ? -3.736 2.942 2.551 1.00 91.31 72 SER A N 1
ATOM 549 C CA . SER A 1 72 ? -5.197 3.045 2.590 1.00 91.31 72 SER A CA 1
ATOM 550 C C . SER A 1 72 ? -5.880 1.706 2.298 1.00 91.31 72 SER A C 1
ATOM 552 O O . SER A 1 72 ? -6.781 1.305 3.039 1.00 91.31 72 SER A O 1
ATOM 554 N N . VAL A 1 73 ? -5.420 0.974 1.276 1.00 90.56 73 VAL A N 1
ATOM 555 C CA . VAL A 1 73 ? -5.940 -0.360 0.927 1.00 90.56 73 VAL A CA 1
ATOM 556 C C . VAL A 1 73 ? -5.789 -1.331 2.098 1.00 90.56 73 VAL A C 1
ATOM 558 O O . VAL A 1 73 ? -6.769 -1.959 2.500 1.00 90.56 73 VAL A O 1
ATOM 561 N N . ARG A 1 74 ? -4.595 -1.431 2.696 1.00 90.69 74 ARG A N 1
ATOM 562 C CA . ARG A 1 74 ? -4.343 -2.365 3.806 1.00 90.69 74 ARG A CA 1
ATOM 563 C C . ARG A 1 74 ? -5.133 -2.008 5.060 1.00 90.69 74 ARG A C 1
ATOM 565 O O . ARG A 1 74 ? -5.698 -2.900 5.689 1.00 90.69 74 ARG A O 1
ATOM 572 N N . ILE A 1 75 ? -5.230 -0.721 5.395 1.00 92.12 75 ILE A N 1
ATOM 573 C CA . ILE A 1 75 ? -6.034 -0.255 6.531 1.00 92.12 75 ILE A CA 1
ATOM 574 C C . ILE A 1 75 ? -7.501 -0.655 6.327 1.00 92.12 75 ILE A C 1
ATOM 576 O O . ILE A 1 75 ? -8.090 -1.289 7.200 1.00 92.12 75 ILE A O 1
ATOM 580 N N . ASN A 1 76 ? -8.081 -0.374 5.158 1.00 91.50 76 ASN A N 1
ATOM 581 C CA . ASN A 1 76 ? -9.469 -0.743 4.861 1.00 91.50 76 ASN A CA 1
ATOM 582 C C . ASN A 1 76 ? -9.699 -2.262 4.855 1.00 91.50 76 ASN A C 1
ATOM 584 O O . ASN A 1 76 ? -10.726 -2.731 5.353 1.00 91.50 76 ASN A O 1
ATOM 588 N N . ALA A 1 77 ? -8.744 -3.038 4.336 1.00 90.31 77 ALA A N 1
ATOM 589 C CA . ALA A 1 77 ? -8.810 -4.495 4.352 1.00 90.31 77 ALA A CA 1
ATOM 590 C C . ALA A 1 77 ? -8.829 -5.051 5.785 1.00 90.31 77 ALA A C 1
ATOM 592 O O . ALA A 1 77 ? -9.611 -5.957 6.074 1.00 90.31 77 ALA A O 1
ATOM 593 N N . LEU A 1 78 ? -8.033 -4.486 6.699 1.00 91.25 78 LEU A N 1
ATOM 594 C CA . LEU A 1 78 ? -8.008 -4.896 8.107 1.00 91.25 78 LEU A CA 1
ATOM 595 C C . LEU A 1 78 ? -9.322 -4.576 8.825 1.00 91.25 78 LEU A C 1
ATOM 597 O O . LEU A 1 78 ? -9.855 -5.444 9.514 1.00 91.25 78 LEU A O 1
ATOM 601 N N . TYR A 1 79 ? -9.882 -3.383 8.608 1.00 92.81 79 TYR A N 1
ATOM 602 C CA . TYR A 1 79 ? -11.206 -3.019 9.128 1.00 92.81 79 TYR A CA 1
ATOM 603 C C . TYR A 1 79 ? -12.291 -3.977 8.621 1.00 92.81 79 TYR A C 1
ATOM 605 O O . TYR A 1 79 ? -13.056 -4.530 9.409 1.00 92.81 79 TYR A O 1
ATOM 613 N N . THR A 1 80 ? -12.307 -4.257 7.318 1.00 90.75 80 THR A N 1
ATOM 614 C CA . THR A 1 80 ? -13.304 -5.155 6.718 1.00 90.75 80 THR A CA 1
ATOM 615 C C . THR A 1 80 ? -13.159 -6.583 7.244 1.00 90.75 80 THR A C 1
ATOM 617 O O . THR A 1 80 ? -14.148 -7.231 7.574 1.00 90.75 80 THR A O 1
ATOM 620 N N . THR A 1 81 ? -11.927 -7.073 7.373 1.00 89.06 81 THR A N 1
ATOM 621 C CA . THR A 1 81 ? -11.657 -8.450 7.808 1.00 89.06 81 THR A CA 1
ATOM 622 C C . THR A 1 81 ? -12.001 -8.648 9.283 1.00 89.06 81 THR A C 1
ATOM 624 O O . THR A 1 81 ? -12.727 -9.579 9.624 1.00 89.06 81 THR A O 1
ATOM 627 N N . LEU A 1 82 ? -11.525 -7.761 10.162 1.00 88.56 82 LEU A N 1
ATOM 628 C CA . LEU A 1 82 ? -11.679 -7.918 11.610 1.00 88.56 82 LEU A CA 1
ATOM 629 C C . LEU A 1 82 ? -13.045 -7.424 12.095 1.00 88.56 82 LEU A C 1
ATOM 631 O O . LEU A 1 82 ? -13.728 -8.116 12.846 1.00 88.56 82 LEU A O 1
ATOM 635 N N . LEU A 1 83 ? -13.497 -6.267 11.615 1.00 89.50 83 LEU A N 1
ATOM 636 C CA . LEU A 1 83 ? -14.702 -5.602 12.118 1.00 89.50 83 LEU A CA 1
ATOM 637 C C . LEU A 1 83 ? -15.910 -5.745 11.186 1.00 89.50 83 LEU A C 1
ATOM 639 O O . LEU A 1 83 ? -17.042 -5.564 11.618 1.00 89.50 83 LEU A O 1
ATOM 643 N N . GLY A 1 84 ? -15.709 -6.134 9.923 1.00 88.12 84 GLY A N 1
ATOM 644 C CA . GLY A 1 84 ? -16.819 -6.388 8.992 1.00 88.12 84 GLY A CA 1
ATOM 645 C C . GLY A 1 84 ? -17.409 -5.114 8.401 1.00 88.12 84 GLY A C 1
ATOM 646 O O . GLY A 1 84 ? -18.451 -5.161 7.753 1.00 88.12 84 GLY A O 1
ATOM 647 N N . ARG A 1 85 ? -16.740 -3.979 8.612 1.00 88.25 85 ARG A N 1
ATOM 648 C CA . ARG A 1 85 ? -17.122 -2.667 8.095 1.00 88.25 85 ARG A CA 1
ATOM 649 C C . ARG A 1 85 ? -15.938 -1.978 7.433 1.00 88.25 85 ARG A C 1
ATOM 651 O O . ARG A 1 85 ? -14.786 -2.304 7.706 1.00 88.25 85 ARG A O 1
ATOM 658 N N . ALA A 1 86 ? -16.232 -0.994 6.591 1.00 85.75 86 ALA A N 1
ATOM 659 C CA . ALA A 1 86 ? -15.211 -0.099 6.062 1.00 85.75 86 ALA A CA 1
ATOM 660 C C . ALA A 1 86 ? -14.625 0.791 7.173 1.00 85.75 86 ALA A C 1
ATOM 662 O O . ALA A 1 86 ? -15.285 1.068 8.182 1.00 85.75 86 ALA A O 1
ATOM 663 N N . ALA A 1 87 ? -13.392 1.259 6.966 1.00 88.12 87 ALA A N 1
ATOM 664 C CA . ALA A 1 87 ? -12.772 2.219 7.866 1.00 88.12 87 ALA A CA 1
ATOM 665 C C . ALA A 1 87 ? -13.561 3.541 7.853 1.00 88.12 87 ALA A C 1
ATOM 667 O O . ALA A 1 87 ? -14.005 4.015 6.806 1.00 88.12 87 ALA A O 1
ATOM 668 N N . GLU A 1 88 ? -13.748 4.137 9.026 1.00 87.94 88 GLU A N 1
ATOM 669 C CA . GLU A 1 88 ? -14.447 5.416 9.176 1.00 87.94 88 GLU A CA 1
ATOM 670 C C . GLU A 1 88 ? -13.649 6.605 8.621 1.00 87.94 88 GLU A C 1
ATOM 672 O O . GLU A 1 88 ? -12.440 6.526 8.374 1.00 87.94 88 GLU A O 1
ATOM 677 N N . ASN A 1 89 ? -14.334 7.734 8.419 1.00 84.69 89 ASN A N 1
ATOM 678 C CA . ASN A 1 89 ? -13.710 8.937 7.877 1.00 84.69 89 ASN A CA 1
ATOM 679 C C . ASN A 1 89 ? -12.577 9.407 8.807 1.00 84.69 89 ASN A C 1
ATOM 681 O O . ASN A 1 89 ? -12.793 9.636 9.993 1.00 84.69 89 ASN A O 1
ATOM 685 N N . GLY A 1 90 ? -11.357 9.515 8.275 1.00 87.94 90 GLY A N 1
ATOM 686 C CA . GLY A 1 90 ? -10.162 9.871 9.049 1.00 87.94 90 GLY A CA 1
ATOM 687 C C . GLY A 1 90 ? -9.376 8.690 9.635 1.00 87.94 90 GLY A C 1
ATOM 688 O O . GLY A 1 90 ? -8.209 8.872 9.978 1.00 87.94 90 GLY A O 1
ATOM 689 N N . ALA A 1 91 ? -9.919 7.466 9.663 1.00 89.12 91 ALA A N 1
ATOM 690 C CA . ALA A 1 91 ? -9.191 6.299 10.177 1.00 89.12 91 ALA A CA 1
ATOM 691 C C . ALA A 1 91 ? -7.906 6.018 9.387 1.00 89.12 91 ALA A C 1
ATOM 693 O O . ALA A 1 91 ? -6.859 5.768 9.978 1.00 89.12 91 ALA A O 1
ATOM 694 N N . VAL A 1 92 ? -7.953 6.127 8.055 1.00 90.62 92 VAL A N 1
ATOM 695 C CA . VAL A 1 92 ? -6.763 5.969 7.205 1.00 90.62 92 VAL A CA 1
ATOM 696 C C . VAL A 1 92 ? -5.685 6.984 7.578 1.00 90.62 92 VAL A C 1
ATOM 698 O O . VAL A 1 92 ? -4.530 6.602 7.734 1.00 90.62 92 VAL A O 1
ATOM 701 N N . ALA A 1 93 ? -6.043 8.254 7.777 1.00 92.88 93 ALA A N 1
ATOM 702 C CA . ALA A 1 93 ? -5.084 9.297 8.138 1.00 92.88 93 ALA A CA 1
ATOM 703 C C . ALA A 1 93 ? -4.470 9.053 9.524 1.00 92.88 93 ALA A C 1
ATOM 705 O O . ALA A 1 93 ? -3.256 9.162 9.687 1.00 92.88 93 ALA A O 1
ATOM 706 N N . ASN A 1 94 ? -5.294 8.645 10.491 1.00 92.31 94 ASN A N 1
ATOM 707 C CA . ASN A 1 94 ? -4.855 8.359 11.854 1.00 92.31 94 ASN A C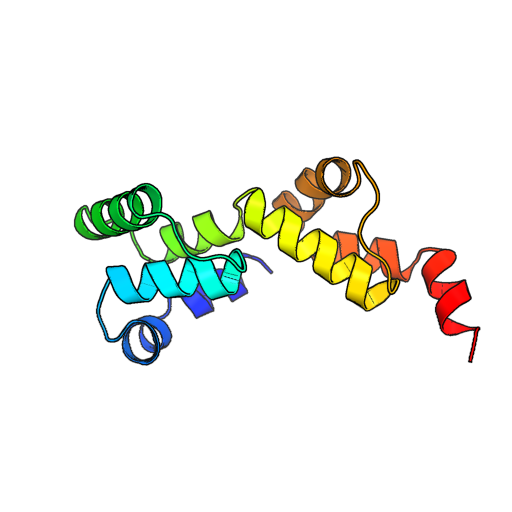A 1
ATOM 708 C C . ASN A 1 94 ? -3.922 7.146 11.914 1.00 92.31 94 ASN A C 1
ATOM 710 O O . ASN A 1 94 ? -2.901 7.194 12.594 1.00 92.31 94 ASN A O 1
ATOM 714 N N . TRP A 1 95 ? -4.238 6.072 11.185 1.00 93.00 95 TRP A N 1
ATOM 715 C CA . TRP A 1 95 ? -3.476 4.822 11.232 1.00 93.00 95 TRP A CA 1
ATOM 716 C C . TRP A 1 95 ? -2.275 4.785 10.287 1.00 93.00 95 TRP A C 1
ATOM 718 O O . TRP A 1 95 ? -1.334 4.038 10.551 1.00 93.00 95 TRP A O 1
ATOM 728 N N . SER A 1 96 ? -2.258 5.603 9.230 1.00 92.69 96 SER A N 1
ATOM 729 C CA . SER A 1 96 ? -1.151 5.674 8.264 1.00 92.69 96 SER A CA 1
ATOM 730 C C . SER A 1 96 ? 0.241 5.788 8.901 1.00 92.69 96 SER A C 1
ATOM 732 O O . SER A 1 96 ? 1.086 4.966 8.548 1.00 92.69 96 SER A O 1
ATOM 734 N N . PRO A 1 97 ? 0.525 6.708 9.852 1.00 92.44 97 PRO A N 1
ATOM 735 C CA . PRO A 1 97 ? 1.854 6.791 10.466 1.00 92.44 97 PRO A CA 1
ATOM 736 C C . PRO A 1 97 ? 2.232 5.528 11.255 1.00 92.44 97 PRO A C 1
ATOM 738 O O . PRO A 1 97 ? 3.384 5.096 11.220 1.00 92.44 97 PRO A O 1
ATOM 741 N N . PHE A 1 98 ? 1.268 4.893 11.927 1.00 90.56 98 PHE A N 1
ATOM 742 C CA . PHE A 1 98 ? 1.507 3.666 12.689 1.00 90.56 98 PHE A CA 1
ATOM 743 C C . PHE A 1 98 ? 1.766 2.478 11.765 1.00 90.56 98 PHE A C 1
ATOM 745 O O . PHE A 1 98 ? 2.754 1.772 11.942 1.00 90.56 98 PHE A O 1
ATOM 752 N N . VAL A 1 99 ? 0.934 2.288 10.739 1.00 90.25 99 VAL A N 1
ATOM 753 C CA . VAL A 1 99 ? 1.097 1.202 9.763 1.00 90.25 99 VAL A CA 1
ATOM 754 C C . VAL A 1 99 ? 2.369 1.390 8.934 1.00 90.25 99 VAL A C 1
ATOM 756 O O . VAL A 1 99 ? 3.049 0.411 8.630 1.00 90.25 99 VAL A O 1
ATOM 759 N N . PHE A 1 100 ? 2.738 2.628 8.604 1.00 89.00 100 PHE A N 1
ATOM 760 C CA . PHE A 1 100 ? 3.980 2.926 7.894 1.00 89.00 100 PHE A CA 1
ATOM 761 C C . PHE A 1 100 ? 5.218 2.578 8.733 1.00 89.00 100 PHE A C 1
ATOM 763 O O . PHE A 1 100 ? 6.126 1.916 8.233 1.00 89.00 100 PHE A O 1
ATOM 770 N N . ASN A 1 101 ? 5.246 2.991 10.005 1.00 88.44 101 ASN A N 1
ATOM 771 C CA . ASN A 1 101 ? 6.442 2.879 10.844 1.00 88.44 101 ASN A CA 1
ATOM 772 C C . ASN A 1 101 ? 6.551 1.539 11.592 1.00 88.44 101 ASN A C 1
ATOM 774 O O . ASN A 1 101 ? 7.649 1.048 11.830 1.00 88.44 101 ASN A O 1
ATOM 778 N N . GLN A 1 102 ? 5.419 0.949 11.981 1.00 87.62 102 GLN A N 1
ATOM 779 C CA . GLN A 1 102 ? 5.351 -0.257 12.822 1.00 87.62 102 GLN A CA 1
ATOM 780 C C . GLN A 1 102 ? 4.767 -1.470 12.080 1.00 87.62 102 GLN A C 1
ATOM 782 O O . GLN A 1 102 ? 4.897 -2.607 12.535 1.00 87.62 102 GLN A O 1
ATOM 787 N N . GLY A 1 103 ? 4.174 -1.258 10.902 1.00 87.38 103 GLY A N 1
ATOM 788 C CA . GLY A 1 103 ? 3.562 -2.309 10.096 1.00 87.38 103 GLY A CA 1
ATOM 789 C C . GLY A 1 103 ? 2.122 -2.632 10.490 1.00 87.38 103 GLY A C 1
ATOM 790 O O . GLY A 1 103 ? 1.562 -2.107 11.444 1.00 87.38 103 GLY A O 1
ATOM 791 N N . ASP A 1 104 ? 1.519 -3.541 9.732 1.00 88.56 104 ASP A N 1
ATOM 792 C CA . ASP A 1 104 ? 0.083 -3.843 9.776 1.00 88.56 104 ASP A CA 1
ATOM 793 C C . ASP A 1 104 ? -0.388 -4.507 11.083 1.00 88.56 104 ASP A C 1
ATOM 795 O O . ASP A 1 104 ? -1.552 -4.385 11.466 1.00 88.56 104 ASP A O 1
ATOM 799 N N . LEU A 1 105 ? 0.520 -5.177 11.802 1.00 87.25 105 LEU A N 1
ATOM 80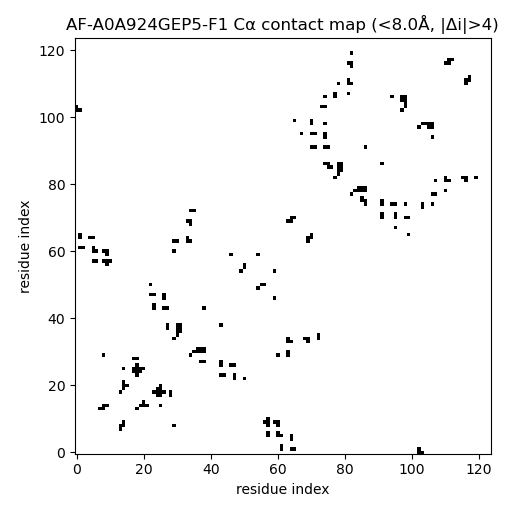0 C CA . LEU A 1 105 ? 0.201 -5.885 13.045 1.00 87.25 105 LEU A CA 1
ATOM 801 C C . LEU A 1 105 ? -0.266 -4.948 14.162 1.00 87.25 105 LEU A C 1
ATOM 803 O O . LEU A 1 105 ? -1.118 -5.348 14.948 1.00 87.25 105 LEU A O 1
ATOM 807 N N . VAL A 1 106 ? 0.255 -3.716 14.228 1.00 90.12 106 VAL A N 1
ATOM 808 C CA . VAL A 1 106 ? -0.152 -2.758 15.271 1.00 90.12 106 VAL A CA 1
ATOM 809 C C . VAL A 1 106 ? -1.628 -2.390 15.125 1.00 90.12 106 VAL A C 1
ATOM 811 O O . VAL A 1 106 ? -2.360 -2.346 16.111 1.00 90.12 106 VAL A O 1
ATOM 814 N N . LEU A 1 107 ? -2.081 -2.207 13.882 1.00 91.62 107 LEU A N 1
ATOM 815 C CA . LEU A 1 107 ? -3.475 -1.932 13.571 1.00 91.62 107 LEU A CA 1
ATOM 816 C C . LEU A 1 107 ? -4.329 -3.177 13.812 1.00 91.62 107 LEU A C 1
ATOM 818 O O . LEU A 1 107 ? -5.348 -3.090 14.486 1.00 91.62 107 LEU A O 1
ATOM 822 N N . ALA A 1 108 ? -3.900 -4.343 13.321 1.00 90.25 108 ALA A N 1
ATOM 823 C CA . ALA A 1 108 ? -4.636 -5.589 13.523 1.00 90.25 108 ALA A CA 1
ATOM 824 C C . ALA A 1 108 ? -4.863 -5.893 15.015 1.00 90.25 108 ALA A C 1
ATOM 826 O O . ALA A 1 108 ? -5.975 -6.236 15.408 1.00 90.25 108 ALA A O 1
ATOM 827 N N . ALA A 1 109 ? -3.833 -5.713 15.848 1.00 89.00 109 ALA A N 1
ATOM 828 C CA . ALA A 1 109 ? -3.923 -5.905 17.291 1.00 89.00 109 ALA A CA 1
ATOM 829 C C . ALA A 1 109 ? -4.872 -4.894 17.952 1.00 89.00 109 ALA A C 1
ATOM 831 O O . ALA A 1 109 ? -5.684 -5.285 18.786 1.00 89.00 109 ALA A O 1
ATOM 832 N N . ALA A 1 110 ? -4.812 -3.617 17.560 1.00 89.19 110 ALA A N 1
ATOM 833 C CA . ALA A 1 110 ? -5.706 -2.590 18.092 1.00 89.19 110 ALA A CA 1
ATOM 834 C C . ALA A 1 110 ? -7.180 -2.860 17.742 1.00 89.19 110 ALA A C 1
ATOM 836 O O . ALA A 1 110 ? -8.053 -2.748 18.603 1.00 89.19 110 ALA A O 1
ATOM 837 N N . LEU A 1 111 ? -7.458 -3.264 16.497 1.00 89.56 111 LEU A N 1
ATOM 838 C CA . LEU A 1 111 ? -8.812 -3.619 16.064 1.00 89.56 111 LEU A CA 1
ATOM 839 C C . LEU A 1 111 ? -9.305 -4.888 16.771 1.00 89.56 111 LEU A C 1
ATOM 841 O O . LEU A 1 111 ? -10.430 -4.904 17.254 1.00 89.56 111 LEU A O 1
ATOM 845 N N . ALA A 1 112 ? -8.467 -5.921 16.896 1.00 88.00 112 ALA A N 1
ATOM 846 C CA . ALA A 1 112 ? -8.828 -7.164 17.584 1.00 88.00 112 ALA A CA 1
ATOM 847 C C . ALA A 1 112 ? -9.065 -6.975 19.095 1.00 88.00 112 ALA A C 1
ATOM 849 O O . ALA A 1 112 ? -9.867 -7.692 19.686 1.00 88.00 112 ALA A O 1
ATOM 850 N N . ALA A 1 113 ? -8.385 -6.011 19.720 1.00 86.62 113 ALA A N 1
ATOM 851 C CA . ALA A 1 113 ? -8.593 -5.650 21.121 1.00 86.62 113 ALA A CA 1
ATOM 852 C C . ALA A 1 113 ? -9.760 -4.668 21.339 1.00 86.62 113 ALA A C 1
ATOM 854 O O . ALA A 1 113 ? -10.048 -4.314 22.482 1.00 86.62 113 ALA A O 1
ATOM 855 N N . SER A 1 114 ? -10.414 -4.194 20.275 1.00 86.44 114 SER A N 1
ATOM 856 C CA . SER A 1 114 ? -11.523 -3.248 20.399 1.00 86.44 114 SER A CA 1
ATOM 857 C C . SER A 1 114 ? -12.803 -3.936 20.868 1.00 86.44 114 SER A C 1
ATOM 859 O O . SER A 1 114 ? -13.112 -5.054 20.460 1.00 86.44 114 SER A O 1
ATOM 861 N N . ASP A 1 115 ? -13.593 -3.220 21.670 1.00 79.25 115 ASP A N 1
ATOM 862 C CA . ASP A 1 115 ? -14.899 -3.675 22.171 1.00 79.25 115 ASP A CA 1
ATOM 863 C C . ASP A 1 115 ? -15.858 -4.071 21.029 1.00 79.25 115 ASP A C 1
ATOM 865 O O . ASP A 1 115 ? -16.609 -5.040 21.122 1.00 79.25 115 ASP A O 1
ATOM 869 N N . GLU A 1 116 ? -15.738 -3.394 19.884 1.00 78.19 116 GLU A N 1
ATOM 870 C CA . GLU A 1 116 ? -16.466 -3.709 18.652 1.00 78.19 116 GLU A CA 1
ATOM 871 C C . GLU A 1 116 ? -16.142 -5.118 18.116 1.00 78.19 116 GLU A C 1
ATOM 873 O O . GLU A 1 116 ? -17.047 -5.852 17.711 1.00 78.19 116 GLU A O 1
ATOM 878 N N . TYR A 1 117 ? -14.872 -5.539 18.168 1.00 79.56 117 TYR A N 1
ATOM 879 C CA . TYR A 1 117 ? -14.470 -6.892 17.778 1.00 79.56 117 TYR A CA 1
ATOM 880 C C . TYR A 1 117 ? -15.031 -7.937 18.746 1.00 79.56 117 TYR A C 1
ATOM 882 O O . TYR A 1 117 ? -15.562 -8.958 18.309 1.00 79.56 117 TYR A O 1
ATOM 890 N N . PHE A 1 118 ? -14.984 -7.667 20.056 1.00 78.75 118 PHE A N 1
ATOM 891 C CA . PHE A 1 118 ? -15.579 -8.550 21.063 1.00 78.75 118 PHE A CA 1
ATOM 892 C C . PHE A 1 118 ? -17.096 -8.668 20.898 1.00 78.75 118 PHE A C 1
ATOM 894 O O . PHE A 1 118 ? -17.632 -9.772 20.964 1.00 78.75 118 PHE A O 1
ATOM 901 N N . THR A 1 119 ? -17.789 -7.564 20.625 1.00 80.12 119 THR A N 1
ATOM 902 C CA . THR A 1 119 ? -19.236 -7.558 20.379 1.00 80.12 119 THR A CA 1
ATOM 903 C C . THR A 1 119 ? -19.594 -8.407 19.159 1.00 80.12 119 THR A C 1
ATOM 905 O O . THR A 1 119 ? -20.514 -9.224 19.225 1.00 80.12 119 THR A O 1
ATOM 908 N N . ARG A 1 120 ? -18.820 -8.297 18.070 1.00 75.50 120 ARG A N 1
ATOM 909 C CA . ARG A 1 120 ? -18.990 -9.132 16.872 1.00 75.50 120 ARG A CA 1
ATOM 910 C C . ARG A 1 120 ? -18.691 -10.610 17.133 1.00 75.50 120 ARG A C 1
ATOM 912 O O . ARG A 1 120 ? -19.425 -11.469 16.670 1.00 75.50 120 ARG A O 1
ATOM 919 N N . ALA A 1 121 ? -17.632 -10.922 17.876 1.00 76.31 121 ALA A N 1
ATOM 920 C CA . ALA A 1 121 ? -17.271 -12.304 18.190 1.00 76.31 121 ALA A CA 1
ATOM 921 C C . ALA A 1 121 ? -18.305 -13.011 19.091 1.00 76.31 121 ALA A C 1
ATOM 923 O O . ALA A 1 121 ? -18.374 -14.237 19.091 1.00 76.31 121 ALA A O 1
ATOM 924 N N . ASN A 1 122 ? -19.103 -12.251 19.850 1.00 70.50 122 ASN A N 1
ATOM 925 C CA . ASN A 1 122 ? -20.140 -12.771 20.746 1.00 70.50 122 ASN A CA 1
ATOM 926 C C . ASN A 1 122 ? -21.557 -12.774 20.138 1.00 70.50 122 ASN A C 1
ATOM 928 O O . ASN A 1 122 ? -22.495 -13.205 20.809 1.00 70.50 122 ASN A O 1
ATOM 932 N N . THR A 1 123 ? -21.741 -12.306 18.899 1.00 60.78 123 THR A N 1
ATOM 933 C CA . THR A 1 123 ? -23.036 -12.344 18.200 1.00 60.78 123 THR A CA 1
ATOM 934 C C . THR A 1 123 ? -23.021 -13.449 17.126 1.00 60.78 123 THR A C 1
ATOM 936 O O . THR A 1 123 ? -22.271 -13.316 16.160 1.00 60.78 123 THR A O 1
ATOM 939 N N . PRO A 1 124 ? -23.766 -14.563 17.315 1.00 53.56 124 PRO A N 1
ATOM 940 C CA . PRO A 1 124 ? -23.793 -15.703 16.389 1.00 53.56 124 PRO A CA 1
ATOM 941 C C . PRO A 1 124 ? -24.589 -15.443 15.103 1.00 53.56 124 PRO A C 1
ATOM 943 O O . PRO A 1 124 ? -25.544 -14.631 15.140 1.00 53.56 124 PRO A O 1
#

Mean predicted aligned error: 5.74 Å

Sequence (124 aa):
MAQIASAFYSSAEYFSTVGHNDNRTWVSDLYTKLLHRTGDTGGVNGWVAALGNGMPRDTVAFGFYQSPETLSVRINALYTTLLGRAAENGAVANWSPFVFNQGDLVLAAALAASDEYFTRANTP

Radius of gyration: 16.71 Å; Cα contacts (8 Å, |Δi|>4): 135; chains: 1; bounding box: 43×26×41 Å

Secondary structure (DSSP, 8-state):
-HHHHHHHHHSHHHHHHTSTT-HHHHHHHHHHHHHSSPPPHHHHHHHHHHHHTT--HHHHHHHHHHSHHHHHHHHHHHHHHHHSSPPPTTHHHHHHHHHHHH-HHHHHHHHHTSHHHHHHHT--

pLDDT: mean 87.21, std 7.5, range [53.56, 94.88]

Nearest PDB structures (foldseek):
  2l3w-assembly1_A  TM=3.965E-01  e=6.745E-01  Synechococcus elongatus PCC 7942 = FACHB-805

Foldseek 3Di:
DLQVQLCVLLDPCNCVPQVVVPLLSSLQVLCCVQLVDGDDPVRSVVRSVCVVVVDRSSVVSSCSCLDLSSLQVLLQVLCCVQQVDGDDDCSSVVCSVVCNPVNSVVSNVVSCPDPSSVVVVPDD

Solvent-accessible surface area (backbone atoms only — not comparable to full-atom values): 6795 Å² total; per-residue (Å²): 102,66,67,60,56,16,48,54,65,36,29,69,66,39,33,48,72,73,10,65,74,34,62,58,52,33,51,45,46,47,26,41,75,56,57,72,38,83,56,51,73,66,60,44,50,52,53,37,48,42,46,72,73,66,49,54,52,46,62,52,34,38,50,56,59,71,28,72,63,22,43,42,49,53,51,32,48,48,29,34,71,69,66,69,40,76,59,56,95,61,44,52,70,68,43,40,65,51,37,71,76,70,18,64,62,60,55,51,51,53,51,65,70,30,69,68,30,52,54,54,75,72,55,132